Protein AF-A0A6V7XBQ7-F1 (afdb_monomer_lite)

Radius of gyration: 11.24 Å; chains: 1; bounding box: 33×18×31 Å

Structure (mmCIF, N/CA/C/O backbone):
data_AF-A0A6V7XBQ7-F1
#
_entry.id   AF-A0A6V7XBQ7-F1
#
loop_
_atom_site.group_PDB
_atom_site.id
_atom_site.type_symbol
_atom_site.label_atom_id
_atom_site.label_alt_id
_atom_site.label_comp_id
_atom_site.label_asym_id
_atom_site.label_entity_id
_atom_site.label_seq_id
_atom_site.pdbx_PDB_ins_code
_atom_site.Cartn_x
_atom_site.Cartn_y
_atom_site.Cartn_z
_atom_site.occupancy
_atom_site.B_iso_or_equiv
_atom_site.auth_seq_id
_atom_site.auth_comp_id
_atom_site.auth_asym_id
_atom_site.auth_atom_id
_atom_site.pdbx_PDB_model_num
ATOM 1 N N . MET A 1 1 ? -12.320 1.192 -0.617 1.00 68.06 1 MET A N 1
ATOM 2 C CA . MET A 1 1 ? -12.553 1.569 0.797 1.00 68.06 1 MET A CA 1
ATOM 3 C C . MET A 1 1 ? -13.855 1.040 1.410 1.00 68.06 1 MET A C 1
ATOM 5 O O . MET A 1 1 ? -14.106 1.326 2.566 1.00 68.06 1 MET A O 1
ATOM 9 N N . TYR A 1 2 ? -14.661 0.223 0.720 1.00 90.38 2 TYR A N 1
ATOM 10 C CA . TYR A 1 2 ? -15.958 -0.231 1.252 1.00 90.38 2 TYR A CA 1
ATOM 11 C C . TYR A 1 2 ? -15.871 -1.027 2.572 1.00 90.38 2 TYR A C 1
ATOM 13 O O . TYR A 1 2 ? -16.667 -0.804 3.473 1.00 90.38 2 TYR A O 1
ATOM 21 N N . ALA A 1 3 ? -14.883 -1.917 2.703 1.00 93.69 3 ALA A N 1
ATOM 22 C CA . ALA A 1 3 ? -14.723 -2.765 3.887 1.00 93.69 3 ALA A CA 1
ATOM 23 C C . ALA A 1 3 ? -13.950 -2.104 5.048 1.00 93.69 3 ALA A C 1
ATOM 25 O O . ALA A 1 3 ? -13.694 -2.767 6.045 1.00 93.69 3 ALA A O 1
ATOM 26 N N . GLY A 1 4 ? -13.521 -0.842 4.910 1.00 91.62 4 GLY A N 1
ATOM 27 C CA . GLY A 1 4 ? -12.753 -0.146 5.953 1.00 91.62 4 GLY A CA 1
ATOM 28 C C . GLY A 1 4 ? -11.385 -0.762 6.281 1.00 91.62 4 GLY A C 1
ATOM 29 O O . GLY A 1 4 ? -10.848 -0.500 7.349 1.00 91.62 4 GLY A O 1
ATOM 30 N N . VAL A 1 5 ? -10.823 -1.591 5.393 1.00 92.88 5 VAL A N 1
ATOM 31 C CA . VAL A 1 5 ? -9.505 -2.211 5.600 1.00 92.88 5 VAL 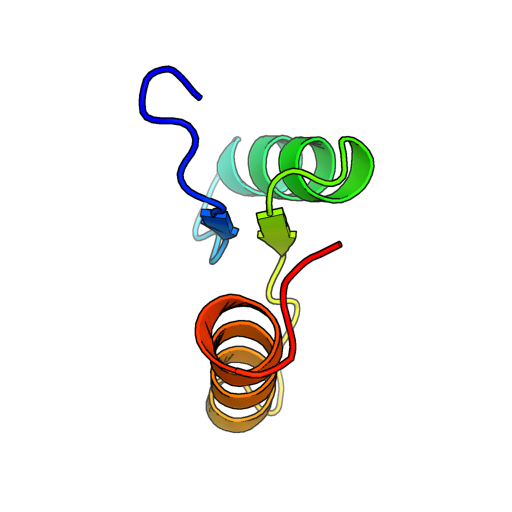A CA 1
ATOM 32 C C . VAL A 1 5 ? -8.380 -1.294 5.094 1.00 92.88 5 VAL A C 1
ATOM 34 O O . VAL A 1 5 ? -8.469 -0.829 3.951 1.00 92.88 5 VAL A O 1
ATOM 37 N N . PRO A 1 6 ? -7.329 -1.034 5.896 1.00 92.69 6 PRO A N 1
ATOM 38 C CA . PRO A 1 6 ? -6.178 -0.247 5.461 1.00 92.69 6 PRO A CA 1
ATOM 39 C C . PRO A 1 6 ? -5.394 -0.980 4.365 1.00 92.69 6 PRO A C 1
ATOM 41 O O . PRO A 1 6 ? -5.299 -2.211 4.358 1.00 92.69 6 PRO A O 1
ATOM 44 N N . LEU A 1 7 ? -4.837 -0.222 3.418 1.00 95.31 7 LEU A N 1
ATOM 45 C CA . LEU A 1 7 ? -4.107 -0.766 2.269 1.00 95.31 7 LEU A CA 1
AT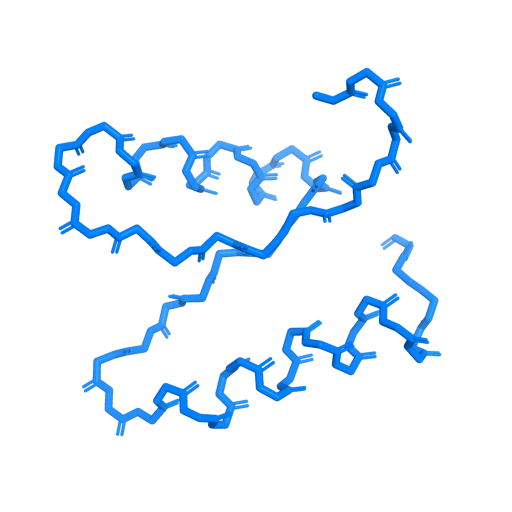OM 46 C C . LEU A 1 7 ? -2.590 -0.699 2.479 1.00 95.31 7 LEU A C 1
ATOM 48 O O . LEU A 1 7 ? -2.066 0.314 2.924 1.00 95.31 7 LEU A O 1
ATOM 52 N N . ILE A 1 8 ? -1.868 -1.746 2.078 1.00 96.25 8 ILE A N 1
ATOM 53 C CA . ILE A 1 8 ? -0.421 -1.669 1.831 1.00 96.25 8 ILE A CA 1
ATOM 54 C C . ILE A 1 8 ? -0.229 -1.675 0.318 1.00 96.25 8 ILE A C 1
ATOM 56 O O . ILE A 1 8 ? -0.521 -2.669 -0.348 1.00 96.25 8 ILE A O 1
ATOM 60 N N . CYS A 1 9 ? 0.237 -0.561 -0.234 1.00 96.50 9 CYS A N 1
ATOM 61 C CA . CYS A 1 9 ? 0.391 -0.378 -1.669 1.00 96.50 9 CYS A CA 1
ATOM 62 C C . CYS A 1 9 ? 1.825 -0.693 -2.111 1.00 96.50 9 CYS A C 1
ATOM 64 O O . CYS A 1 9 ? 2.783 -0.083 -1.637 1.00 96.50 9 CYS A O 1
ATOM 66 N N . ILE A 1 10 ? 1.954 -1.628 -3.055 1.00 95.81 10 ILE A N 1
ATOM 67 C CA . ILE A 1 10 ? 3.214 -2.016 -3.703 1.00 95.81 10 ILE A CA 1
ATOM 68 C C . ILE A 1 10 ? 2.992 -1.891 -5.21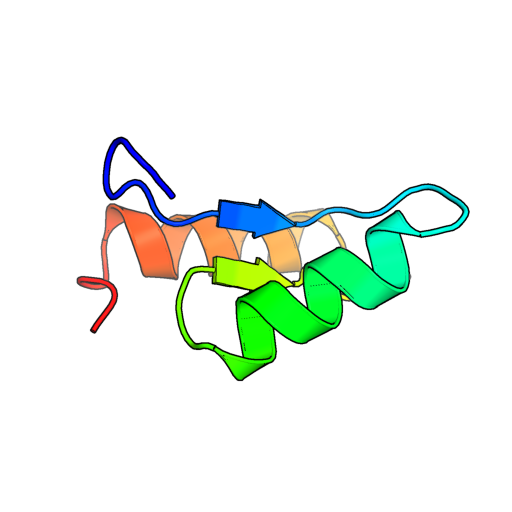9 1.00 95.81 10 ILE A C 1
ATOM 70 O O . ILE A 1 10 ? 2.605 -2.865 -5.867 1.00 95.81 10 ILE A O 1
ATOM 74 N N . PRO A 1 11 ? 3.110 -0.679 -5.782 1.00 94.25 11 PRO A N 1
ATOM 75 C CA . PRO A 1 11 ? 2.808 -0.440 -7.184 1.00 94.25 11 PRO A CA 1
ATOM 76 C C . PRO A 1 11 ? 3.870 -1.054 -8.099 1.00 94.25 11 PRO A C 1
ATOM 78 O O . PRO A 1 11 ? 5.063 -1.027 -7.801 1.00 94.25 11 PRO A O 1
ATOM 81 N N . TYR A 1 12 ? 3.425 -1.574 -9.240 1.00 93.25 12 TYR A N 1
ATOM 82 C CA . TYR A 1 12 ? 4.278 -2.181 -10.258 1.00 93.25 12 TYR A CA 1
ATOM 83 C C . TYR A 1 12 ? 4.360 -1.336 -11.534 1.00 93.25 12 TYR A C 1
ATOM 85 O O . TYR A 1 12 ? 5.448 -1.135 -12.069 1.00 93.25 12 TYR A O 1
ATOM 93 N N . ALA A 1 13 ? 3.228 -0.827 -12.031 1.00 93.88 13 ALA A N 1
ATOM 94 C CA . ALA A 1 13 ? 3.191 -0.103 -13.298 1.00 93.88 13 ALA A CA 1
ATOM 95 C C . ALA A 1 13 ? 2.037 0.907 -13.387 1.00 93.88 13 ALA A C 1
ATOM 97 O O . ALA A 1 13 ? 1.017 0.775 -12.711 1.00 93.88 13 ALA A O 1
ATOM 98 N N . VAL A 1 14 ? 2.202 1.869 -14.302 1.00 95.94 14 VAL A N 1
ATOM 99 C CA . VAL A 1 14 ? 1.164 2.799 -14.775 1.00 95.94 14 VAL A CA 1
ATOM 100 C C . VAL A 1 14 ? 0.563 3.641 -13.639 1.00 95.94 14 VAL A C 1
ATOM 102 O O . VAL A 1 14 ? 1.268 4.411 -12.993 1.00 95.94 14 VAL A O 1
ATOM 105 N N . ASP A 1 15 ? -0.736 3.527 -13.401 1.00 97.44 15 ASP A N 1
ATOM 106 C CA . ASP A 1 15 ? -1.535 4.367 -12.515 1.00 97.44 15 ASP A CA 1
ATOM 107 C C . ASP A 1 15 ? -1.399 3.966 -11.045 1.00 97.44 15 ASP A C 1
ATOM 109 O O . ASP A 1 15 ? -1.712 4.754 -10.152 1.00 97.44 15 ASP A O 1
ATOM 113 N N . GLN A 1 16 ? -0.871 2.771 -10.773 1.00 96.06 16 GLN A N 1
ATOM 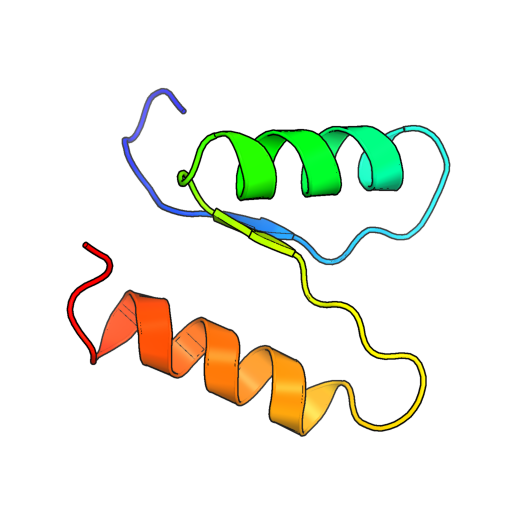114 C CA . GLN A 1 16 ? -0.699 2.262 -9.417 1.00 96.06 16 GLN A CA 1
ATOM 115 C C . GLN A 1 16 ? 0.172 3.186 -8.562 1.00 96.06 16 GLN A C 1
ATOM 117 O O . GLN A 1 16 ? -0.081 3.310 -7.369 1.00 96.06 16 GLN A O 1
ATOM 122 N N . PHE A 1 17 ? 1.154 3.869 -9.156 1.00 96.12 17 PHE A N 1
ATOM 123 C CA . PHE A 1 17 ? 2.001 4.832 -8.447 1.00 96.12 17 PHE A CA 1
ATOM 124 C C . PHE A 1 17 ? 1.211 6.052 -7.959 1.00 96.12 17 PHE A C 1
ATOM 126 O O . PHE A 1 17 ? 1.359 6.463 -6.809 1.00 96.12 17 PHE A O 1
ATOM 133 N N . TYR A 1 18 ? 0.349 6.603 -8.819 1.00 97.25 18 TYR A N 1
ATOM 134 C CA . TYR A 1 18 ? -0.521 7.722 -8.462 1.00 97.25 18 TYR A CA 1
ATOM 135 C C . TYR A 1 18 ? -1.553 7.295 -7.416 1.00 97.25 18 TYR A C 1
ATOM 137 O O . TYR A 1 18 ? -1.716 7.963 -6.398 1.00 97.25 18 TYR A O 1
ATOM 145 N N . ASN A 1 19 ? -2.183 6.136 -7.617 1.00 97.06 19 ASN A N 1
ATOM 146 C CA . ASN A 1 19 ? -3.169 5.601 -6.684 1.00 97.06 19 ASN A CA 1
ATOM 147 C C . ASN A 1 19 ? -2.545 5.321 -5.309 1.00 97.06 19 ASN A C 1
ATOM 149 O O . ASN A 1 19 ? -3.119 5.709 -4.299 1.00 97.06 19 ASN A O 1
ATOM 153 N N . ALA A 1 20 ? -1.357 4.711 -5.251 1.00 96.50 20 ALA A N 1
ATOM 154 C CA . ALA A 1 20 ? -0.641 4.459 -4.000 1.00 96.50 20 ALA A CA 1
ATOM 155 C C . ALA A 1 20 ? -0.309 5.761 -3.255 1.00 96.50 20 ALA A C 1
ATOM 157 O O . ALA A 1 20 ? -0.547 5.857 -2.053 1.00 96.50 20 ALA A O 1
ATOM 158 N N . SER A 1 21 ? 0.163 6.783 -3.977 1.00 96.38 21 SER A N 1
ATOM 159 C CA . SER A 1 21 ? 0.422 8.105 -3.401 1.00 96.38 21 SER A CA 1
ATOM 160 C C . SER A 1 21 ? -0.853 8.772 -2.876 1.00 96.38 21 SER A C 1
ATOM 162 O O . SER A 1 21 ? -0.828 9.365 -1.802 1.00 96.38 21 SER A O 1
ATOM 164 N N . LEU A 1 22 ? -1.979 8.640 -3.584 1.00 97.50 22 LEU A N 1
ATOM 165 C CA . LEU A 1 22 ? -3.265 9.174 -3.139 1.00 97.50 22 LEU A CA 1
ATOM 166 C C . LEU A 1 22 ? -3.781 8.453 -1.883 1.00 97.50 22 LEU A C 1
ATOM 168 O O . LEU A 1 22 ? -4.269 9.106 -0.967 1.00 97.50 22 LEU A O 1
ATOM 172 N N . ILE A 1 23 ? -3.658 7.123 -1.822 1.00 96.00 23 ILE A N 1
ATOM 173 C CA . ILE A 1 23 ? -4.024 6.314 -0.648 1.00 96.00 23 ILE A CA 1
ATOM 174 C C . ILE A 1 23 ? -3.229 6.750 0.589 1.00 96.00 23 ILE A C 1
ATOM 176 O O . ILE A 1 23 ? -3.816 6.945 1.652 1.00 96.00 23 ILE A O 1
ATOM 180 N N . GLU A 1 24 ? -1.918 6.937 0.450 1.00 95.50 24 GLU A N 1
ATOM 181 C CA . GLU A 1 24 ? -1.069 7.397 1.551 1.00 95.50 24 GLU A CA 1
ATOM 182 C C . GLU A 1 24 ? -1.395 8.838 1.961 1.00 95.50 24 GLU A C 1
ATOM 184 O O . GLU A 1 24 ? -1.557 9.121 3.145 1.00 95.50 24 GLU A O 1
ATOM 189 N N . HIS A 1 25 ? -1.585 9.741 0.994 1.00 96.25 25 HIS A N 1
ATOM 190 C CA . HIS A 1 25 ? -1.963 11.132 1.257 1.00 96.25 25 HIS A CA 1
ATOM 191 C C . HIS A 1 25 ? -3.290 11.257 2.020 1.00 96.25 25 HIS A C 1
ATOM 193 O O . HIS A 1 25 ? -3.446 12.140 2.859 1.00 96.25 25 HIS A O 1
ATOM 199 N N . LEU A 1 26 ? -4.244 10.371 1.731 1.00 95.56 26 LEU A N 1
ATOM 200 C CA . LEU A 1 26 ? -5.543 10.317 2.397 1.00 95.56 26 LEU A CA 1
ATOM 201 C C . LEU A 1 26 ? -5.496 9.631 3.778 1.00 95.56 26 LEU A C 1
ATOM 203 O O . LEU A 1 26 ? -6.523 9.607 4.450 1.00 95.56 26 LEU A O 1
ATOM 207 N N . GLY A 1 27 ? -4.354 9.073 4.206 1.00 93.06 27 GLY A N 1
ATOM 208 C CA . GLY A 1 27 ? -4.198 8.424 5.519 1.00 93.06 27 GLY A CA 1
ATOM 209 C C . GLY A 1 27 ? -4.920 7.077 5.652 1.00 93.06 27 GLY A C 1
ATOM 210 O O . GLY A 1 27 ? -5.273 6.655 6.745 1.00 93.06 27 GLY A O 1
ATOM 211 N N . ILE A 1 28 ? -5.190 6.408 4.533 1.00 93.94 28 ILE A N 1
ATOM 212 C CA . ILE A 1 28 ? -6.019 5.185 4.451 1.00 93.94 28 ILE A CA 1
ATOM 213 C C . ILE A 1 28 ? -5.213 3.961 3.989 1.00 93.94 28 ILE A C 1
ATOM 215 O O . ILE A 1 28 ? -5.762 2.908 3.646 1.00 93.94 28 ILE A O 1
ATOM 219 N N . GLY A 1 29 ? -3.896 4.107 3.941 1.00 94.56 29 GLY A N 1
ATOM 220 C CA . GLY A 1 29 ? -2.951 3.052 3.634 1.00 94.56 29 GLY A CA 1
ATOM 221 C C . GLY A 1 29 ? -1.513 3.557 3.638 1.00 94.56 29 GLY A C 1
ATOM 222 O O . GLY A 1 29 ? -1.244 4.737 3.840 1.00 94.56 29 GLY A O 1
ATOM 223 N N . ILE A 1 30 ? -0.583 2.636 3.422 1.00 95.81 30 ILE A N 1
ATOM 224 C CA . ILE A 1 30 ? 0.858 2.884 3.413 1.00 95.81 30 ILE A CA 1
ATOM 225 C C . ILE A 1 30 ? 1.383 2.580 2.016 1.00 95.81 30 ILE A C 1
ATOM 227 O O . ILE A 1 30 ? 1.151 1.482 1.497 1.00 95.81 30 ILE A O 1
ATOM 231 N N . TYR A 1 31 ? 2.134 3.505 1.423 1.00 95.75 31 TYR A N 1
ATOM 232 C CA . TYR A 1 31 ? 2.852 3.241 0.185 1.00 95.75 31 TYR A CA 1
ATOM 233 C C . TYR A 1 31 ? 4.278 2.762 0.507 1.00 95.75 31 TYR A C 1
ATOM 235 O O . TYR A 1 31 ? 5.127 3.476 1.033 1.00 95.75 31 TYR A O 1
ATOM 243 N N . VAL A 1 32 ? 4.569 1.500 0.178 1.00 94.94 32 VAL A N 1
ATOM 244 C CA . VAL A 1 32 ? 5.907 0.922 0.337 1.00 94.94 32 VAL A CA 1
ATOM 245 C C . VAL A 1 32 ? 6.847 1.415 -0.768 1.00 94.94 32 VAL A C 1
ATOM 247 O O . VAL A 1 32 ? 6.912 0.857 -1.864 1.00 94.94 32 VAL A O 1
ATOM 250 N N . HIS A 1 33 ? 7.638 2.435 -0.442 1.00 81.38 33 HIS A N 1
ATOM 251 C CA . HIS A 1 33 ? 8.744 2.921 -1.261 1.00 81.38 33 HIS A CA 1
ATOM 252 C C . HIS A 1 33 ? 10.033 2.166 -0.921 1.00 81.38 33 HIS A C 1
ATOM 254 O O . HIS A 1 33 ? 10.704 2.504 0.051 1.00 81.38 33 HIS A O 1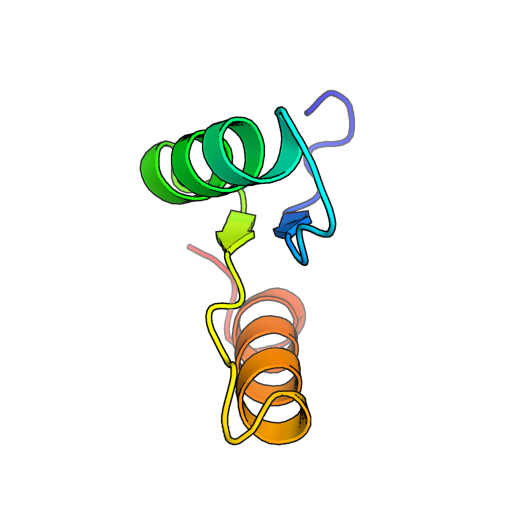
ATOM 260 N N . SER A 1 34 ? 10.432 1.144 -1.682 1.00 71.44 34 SER A N 1
ATOM 261 C CA . SER A 1 34 ? 11.786 0.607 -1.488 1.00 71.44 34 SER A CA 1
ATOM 262 C C . SER A 1 34 ? 12.343 -0.087 -2.717 1.00 71.44 34 SER A C 1
ATOM 264 O O . SER A 1 34 ? 11.893 -1.164 -3.098 1.00 71.44 34 SER A O 1
ATOM 266 N N . GLN A 1 35 ? 13.371 0.528 -3.302 1.00 66.50 35 GLN A N 1
ATOM 267 C CA . GLN A 1 35 ? 14.224 -0.113 -4.303 1.00 66.50 35 GLN A CA 1
ATOM 268 C C . GLN A 1 35 ? 15.411 -0.867 -3.670 1.00 66.50 35 GLN A C 1
ATOM 270 O O . GLN A 1 35 ? 16.036 -1.666 -4.356 1.00 66.50 35 GLN A O 1
ATOM 275 N N . GLN A 1 36 ? 15.737 -0.637 -2.386 1.00 69.75 36 GLN A N 1
ATOM 276 C CA . GLN A 1 36 ? 16.961 -1.173 -1.757 1.00 69.75 36 GLN A CA 1
ATOM 277 C C . GLN A 1 36 ? 16.724 -2.163 -0.601 1.00 69.75 36 GLN A C 1
ATOM 279 O O . GLN A 1 36 ? 17.562 -3.029 -0.382 1.00 69.75 36 GLN A O 1
ATOM 284 N N . ASP A 1 37 ? 15.596 -2.095 0.115 1.00 88.81 37 ASP A N 1
ATOM 285 C CA . ASP A 1 37 ? 15.258 -3.043 1.193 1.00 88.81 37 ASP A CA 1
ATOM 286 C C . ASP A 1 37 ? 13.733 -3.187 1.342 1.00 88.81 37 ASP A C 1
ATOM 288 O O . ASP A 1 37 ? 13.085 -2.583 2.204 1.00 88.81 37 ASP A O 1
ATOM 292 N N . PHE A 1 38 ? 13.132 -3.919 0.404 1.00 91.56 38 PHE A N 1
ATOM 293 C CA . PHE A 1 38 ? 11.685 -4.120 0.345 1.00 91.56 38 PHE A CA 1
ATOM 294 C C . PHE A 1 38 ? 11.157 -4.910 1.547 1.00 91.56 38 PHE A C 1
ATOM 296 O O . PHE A 1 38 ? 10.122 -4.559 2.110 1.00 91.56 38 PHE A O 1
ATOM 303 N N . ALA A 1 39 ? 11.880 -5.947 1.977 1.00 93.44 39 ALA A N 1
ATOM 304 C CA . ALA A 1 39 ? 11.449 -6.814 3.070 1.00 93.44 39 ALA A CA 1
ATOM 305 C C . ALA A 1 39 ? 11.323 -6.042 4.391 1.00 93.44 39 ALA A C 1
ATOM 307 O O . ALA A 1 39 ? 10.325 -6.188 5.103 1.00 93.44 39 ALA A O 1
ATOM 308 N N . LYS A 1 40 ? 12.293 -5.174 4.704 1.0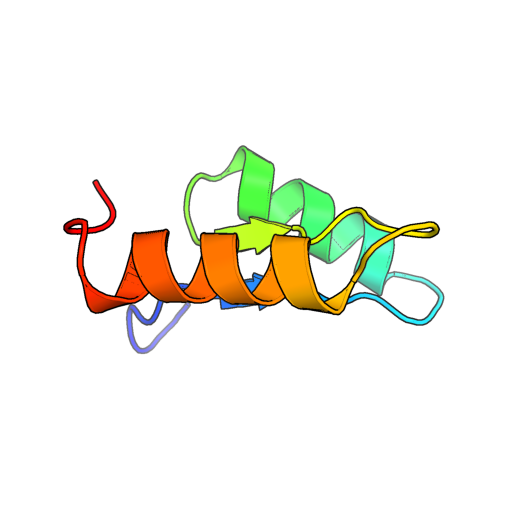0 93.88 40 LYS A N 1
ATOM 309 C CA . LYS A 1 40 ? 12.226 -4.315 5.889 1.00 93.88 40 LYS A CA 1
ATOM 310 C C . LYS A 1 40 ? 11.078 -3.314 5.803 1.00 93.88 40 LYS A C 1
ATOM 312 O O . LYS A 1 40 ? 10.357 -3.147 6.786 1.00 93.88 40 LYS A O 1
ATOM 317 N N . ALA A 1 41 ? 10.889 -2.683 4.644 1.00 93.00 41 ALA A N 1
ATOM 318 C CA . ALA A 1 41 ? 9.821 -1.709 4.437 1.00 93.00 41 ALA A CA 1
ATOM 319 C C . ALA A 1 41 ? 8.430 -2.355 4.577 1.00 93.00 41 ALA A C 1
ATOM 321 O O . ALA A 1 41 ? 7.593 -1.864 5.334 1.00 93.00 41 ALA A O 1
ATOM 322 N N . LEU A 1 42 ? 8.221 -3.519 3.954 1.00 95.12 42 LEU A N 1
ATOM 323 C CA . LEU A 1 42 ? 6.984 -4.288 4.077 1.00 95.12 42 LEU A CA 1
ATOM 324 C C . LEU A 1 42 ? 6.736 -4.744 5.521 1.00 95.12 42 LEU A C 1
ATOM 326 O O . LEU A 1 42 ? 5.622 -4.618 6.024 1.00 95.12 42 LEU A O 1
ATOM 330 N N . ARG A 1 43 ? 7.772 -5.229 6.220 1.00 94.69 43 ARG A N 1
ATOM 331 C CA . ARG A 1 43 ? 7.663 -5.611 7.636 1.00 94.69 43 ARG A CA 1
ATOM 332 C C . ARG A 1 43 ? 7.240 -4.429 8.507 1.00 94.69 43 ARG A C 1
ATOM 334 O O . ARG A 1 43 ? 6.436 -4.612 9.416 1.00 94.69 43 ARG A O 1
ATOM 341 N N . SER A 1 44 ? 7.776 -3.239 8.245 1.00 93.06 44 SER A N 1
ATOM 342 C CA . SER A 1 44 ? 7.397 -2.022 8.966 1.00 93.06 44 SER A CA 1
ATOM 343 C C . SER A 1 44 ? 5.936 -1.651 8.714 1.00 93.06 44 SER A C 1
ATOM 345 O O . SER A 1 44 ? 5.213 -1.377 9.668 1.00 93.06 44 SER A O 1
ATOM 347 N N . ALA A 1 45 ? 5.481 -1.710 7.459 1.00 94.31 45 ALA A N 1
ATOM 348 C CA . ALA A 1 45 ? 4.091 -1.433 7.098 1.00 94.31 45 ALA A CA 1
ATOM 349 C C . ALA A 1 45 ? 3.114 -2.424 7.759 1.00 94.31 45 ALA A C 1
ATOM 351 O O . ALA A 1 45 ? 2.118 -2.016 8.351 1.00 94.31 45 ALA A O 1
ATOM 352 N N . LEU A 1 46 ? 3.438 -3.722 7.742 1.00 95.06 46 LEU A N 1
ATOM 353 C CA . LEU A 1 46 ? 2.651 -4.753 8.426 1.00 95.06 46 LEU A CA 1
ATOM 354 C C . LEU A 1 46 ? 2.591 -4.526 9.940 1.00 95.06 46 LEU A C 1
ATOM 356 O O . LEU A 1 46 ? 1.522 -4.656 10.528 1.00 95.06 46 LEU A O 1
ATOM 360 N N . LYS A 1 47 ? 3.719 -4.172 10.573 1.00 95.31 47 LYS A N 1
ATOM 361 C CA . LYS A 1 47 ? 3.765 -3.864 12.009 1.00 95.31 47 LYS A CA 1
ATOM 362 C C . LYS A 1 47 ? 2.872 -2.667 12.350 1.00 95.31 47 LYS A C 1
ATOM 364 O O . LYS A 1 47 ? 2.099 -2.750 13.299 1.00 95.31 47 LYS A O 1
ATOM 369 N N . SER A 1 48 ? 2.947 -1.608 11.546 1.00 93.06 48 SER A N 1
ATOM 370 C CA . SER A 1 48 ? 2.137 -0.402 11.729 1.00 93.06 48 SER A CA 1
ATOM 371 C C . SER A 1 48 ? 0.637 -0.703 11.665 1.00 93.06 48 SER A C 1
ATOM 373 O O . SER A 1 48 ? -0.109 -0.236 12.517 1.00 93.06 48 SER A O 1
ATOM 375 N N . ILE A 1 49 ? 0.202 -1.538 10.716 1.00 92.88 49 ILE A N 1
ATOM 376 C CA . ILE A 1 49 ? -1.223 -1.851 10.533 1.00 92.88 49 ILE A CA 1
ATOM 377 C C . ILE A 1 49 ? -1.747 -2.870 11.548 1.00 92.88 49 ILE A C 1
ATOM 379 O O . ILE A 1 49 ? -2.852 -2.717 12.058 1.00 92.88 49 ILE A O 1
ATOM 383 N N . LEU A 1 50 ? -0.989 -3.934 11.817 1.00 93.31 50 LEU A N 1
ATOM 384 C CA . LEU A 1 50 ? -1.488 -5.078 12.587 1.00 93.31 50 LEU A CA 1
ATOM 385 C C . LEU A 1 50 ? -1.225 -4.977 14.092 1.00 93.31 50 LEU A C 1
ATOM 387 O O . LEU A 1 50 ? -1.859 -5.704 14.852 1.00 93.31 50 LEU A O 1
ATOM 391 N N . ILE A 1 51 ? -0.255 -4.160 14.516 1.00 92.25 51 ILE A N 1
ATOM 392 C CA . ILE A 1 51 ? 0.232 -4.145 15.905 1.00 92.25 51 ILE A CA 1
ATOM 393 C C . ILE A 1 51 ? 0.132 -2.756 16.522 1.00 92.25 51 ILE A C 1
ATOM 395 O O . ILE A 1 51 ? -0.359 -2.632 17.639 1.00 92.25 51 ILE A O 1
ATOM 399 N N . ASP A 1 52 ? 0.599 -1.722 15.824 1.00 81.31 52 ASP A N 1
ATOM 400 C CA . ASP A 1 52 ? 0.782 -0.398 16.429 1.00 81.31 52 ASP A CA 1
ATOM 401 C C . ASP A 1 52 ? -0.522 0.434 16.501 1.00 81.31 52 ASP A C 1
ATOM 403 O O . ASP A 1 52 ? -0.437 1.616 16.807 1.00 81.31 52 ASP A O 1
ATOM 407 N N . ASN A 1 53 ? -1.699 -0.184 16.279 1.00 64.94 53 ASN A N 1
ATOM 408 C CA . ASN A 1 53 ? -3.012 0.458 16.094 1.00 64.94 53 ASN A CA 1
ATOM 409 C C . ASN A 1 53 ? -2.920 1.617 15.092 1.00 64.94 53 ASN A C 1
ATOM 411 O O . ASN A 1 53 ? -2.645 2.746 15.472 1.00 64.94 53 ASN A O 1
ATOM 415 N N . TYR A 1 54 ? -3.126 1.317 13.808 1.00 57.97 54 TYR A N 1
ATOM 416 C CA . TYR A 1 54 ? -3.144 2.309 12.727 1.00 57.97 54 TYR A CA 1
ATOM 417 C C . TYR A 1 54 ? -4.158 3.432 13.035 1.00 57.97 54 TYR A C 1
ATOM 419 O O . TYR A 1 54 ? -5.358 3.234 12.837 1.00 57.97 54 TYR A O 1
ATOM 427 N N . GLU A 1 55 ? -3.674 4.560 13.569 1.00 58.00 55 GLU A N 1
ATOM 428 C CA . GLU A 1 55 ? -4.423 5.795 13.864 1.00 58.00 55 GLU A CA 1
ATOM 429 C C . GLU A 1 55 ? -4.126 6.892 12.839 1.00 58.00 55 GLU A C 1
ATOM 431 O O . GLU A 1 55 ? -2.937 7.063 12.471 1.00 58.00 55 GLU A O 1
#

InterPro domains:
  IPR002213 UDP-glucuronosyl/UDP-glucosyltransferase [PF00201] (2-53)

Sequence (55 aa):
MYAGVPLICIPYAVDQFYNASLIEHLGIGIYVHSQQDFAKALRSALKSILIDNYE

pLDDT: mean 90.31, std 10.19, range [57.97, 97.5]

Secondary structure (DSSP, 8-state):
-TT-PPEEE---STTHHHHHHHHHHTTSEEE---SS-HHHHHHHHHHHHHTTT--

Organism: Meloidogyne enterolobii (NCBI:txid390850)

Foldseek 3Di:
DVVLAADEQDDDDDCSVVVQVVSVVVLRYHYQDDPPCSPVSVVVRCCCRPPVPSD